Protein AF-A0A1M3DGX4-F1 (afdb_monomer_lite)

Foldseek 3Di:
DPDQQDPVNLLVQCVPQQALVRGDPVCSVSNVVVCVDVVSVVSNVVSVVVVVVVVPDDDPDDDPVVVCVVVVVVVVVVVVVVVVVVVVVVVVVVVVVVVVVVVVVVPDDDPCPDPDDPDDVVDDDDPDDD

Secondary structure (DSSP, 8-state):
------HHHHHHHHHHH-SGGGS-HHHHHHHHHHTTSHHHHHHHHHHHHHHHHHHT--PPPPPHHHHHHHHHHHHHHHHHHHHHHHHHHHHHHHHHHHHHHHHHHHHS------S-----TT--------

Sequence (130 aa):
MTDPLSVARFRALAEAYGAIERWPAGLREEGLRMAGRPDLAAIVAEAASLDARLDSWTSPAPSTALRGAILGQRQRTLRRRLRLWWSAIGVATALAGAATGSLAIAAMPVDHHHPFGDDTAFGNVSMREE

Structure (mmCIF, N/CA/C/O backbone):
data_AF-A0A1M3DGX4-F1
#
_entry.id   AF-A0A1M3DGX4-F1
#
loop_
_atom_site.group_PDB
_atom_site.id
_atom_site.type_symbol
_atom_site.label_atom_id
_atom_site.label_alt_id
_atom_site.label_comp_id
_atom_site.label_asym_id
_atom_site.label_entity_id
_atom_site.label_seq_id
_atom_site.pdbx_PDB_ins_code
_atom_site.Cartn_x
_atom_site.Cartn_y
_atom_site.Cartn_z
_atom_site.occupancy
_atom_site.B_iso_or_equiv
_atom_site.auth_seq_id
_atom_site.auth_comp_id
_atom_site.auth_asym_id
_atom_site.auth_atom_id
_atom_site.pdbx_PDB_model_num
ATOM 1 N N . MET A 1 1 ? 3.802 -23.292 10.041 1.00 38.22 1 MET A N 1
ATOM 2 C CA . MET A 1 1 ? 3.198 -23.058 11.368 1.00 38.22 1 MET A CA 1
ATOM 3 C C . MET A 1 1 ? 3.287 -21.572 11.635 1.00 38.22 1 MET A C 1
ATOM 5 O O . MET A 1 1 ? 4.379 -21.078 11.876 1.00 38.22 1 MET A O 1
ATOM 9 N N . THR A 1 2 ? 2.191 -20.845 11.438 1.00 58.47 2 THR A N 1
ATOM 10 C CA . THR A 1 2 ? 2.148 -19.408 11.719 1.00 58.47 2 THR A CA 1
ATOM 11 C C . THR A 1 2 ? 1.974 -19.267 13.220 1.00 58.47 2 THR A C 1
ATOM 13 O O . THR A 1 2 ? 0.973 -19.729 13.759 1.00 58.47 2 THR A O 1
ATOM 16 N N . ASP A 1 3 ? 2.981 -18.716 13.887 1.00 69.25 3 ASP A N 1
ATOM 17 C CA . ASP A 1 3 ? 2.912 -18.434 15.317 1.00 69.25 3 ASP A CA 1
ATOM 18 C C . ASP A 1 3 ? 1.679 -17.544 15.586 1.00 69.25 3 ASP A C 1
ATOM 20 O O . ASP A 1 3 ? 1.477 -16.574 14.836 1.00 69.25 3 ASP A O 1
ATOM 24 N N . PRO A 1 4 ? 0.823 -17.873 16.573 1.00 76.94 4 PRO A N 1
ATOM 25 C CA . PRO A 1 4 ? -0.402 -17.126 16.829 1.00 76.94 4 PRO A CA 1
ATOM 26 C C . PRO A 1 4 ? -0.094 -15.656 17.137 1.00 76.94 4 PRO A C 1
ATOM 28 O O . PRO A 1 4 ? 0.937 -15.317 17.725 1.00 76.94 4 PRO A O 1
ATOM 31 N N . LEU A 1 5 ? -0.987 -14.756 16.718 1.00 88.12 5 LEU A N 1
ATOM 32 C CA . LEU A 1 5 ? -0.790 -13.321 16.906 1.00 88.12 5 LEU A CA 1
ATOM 33 C C . LEU A 1 5 ? -0.834 -12.988 18.403 1.00 88.12 5 LEU A C 1
ATOM 35 O O . LEU A 1 5 ? -1.860 -13.109 19.067 1.00 88.12 5 LEU A O 1
ATOM 39 N N . SER A 1 6 ? 0.311 -12.585 18.952 1.00 94.06 6 SER A N 1
ATOM 40 C CA . SER A 1 6 ? 0.403 -12.157 20.345 1.00 94.06 6 SER A CA 1
ATOM 41 C C . SER A 1 6 ? -0.165 -10.747 20.523 1.00 94.06 6 SER A C 1
ATOM 43 O O . SER A 1 6 ? -0.160 -9.936 19.597 1.00 94.06 6 SER A O 1
ATOM 45 N N . VAL A 1 7 ? -0.598 -10.410 21.742 1.00 94.50 7 VAL A N 1
ATOM 46 C CA . VAL A 1 7 ? -1.108 -9.062 22.068 1.00 94.50 7 VAL A CA 1
ATOM 47 C C . VAL A 1 7 ? -0.058 -7.979 21.804 1.00 94.50 7 VAL A C 1
ATOM 49 O O . VAL A 1 7 ? -0.382 -6.913 21.286 1.00 94.50 7 VAL A O 1
ATOM 52 N N . ALA A 1 8 ? 1.212 -8.255 22.110 1.00 94.88 8 ALA A N 1
ATOM 53 C CA . ALA A 1 8 ? 2.306 -7.331 21.822 1.00 94.88 8 ALA A CA 1
ATOM 54 C C . ALA A 1 8 ? 2.452 -7.081 20.312 1.00 94.88 8 ALA A C 1
ATOM 56 O O . ALA A 1 8 ? 2.573 -5.936 19.882 1.00 94.88 8 ALA A O 1
ATOM 57 N N . ARG A 1 9 ? 2.369 -8.140 19.496 1.00 94.81 9 ARG A N 1
ATOM 58 C CA . ARG A 1 9 ? 2.439 -8.027 18.035 1.00 94.81 9 ARG A CA 1
ATOM 59 C C . ARG A 1 9 ? 1.208 -7.336 17.451 1.00 94.81 9 ARG A C 1
ATOM 61 O O . ARG A 1 9 ? 1.353 -6.558 16.518 1.00 94.81 9 ARG A O 1
ATOM 68 N N . PHE A 1 10 ? 0.025 -7.571 18.013 1.00 95.88 10 PHE A N 1
ATOM 69 C CA . PHE A 1 10 ? -1.202 -6.862 17.650 1.00 95.88 10 PHE A CA 1
ATOM 70 C C . PHE A 1 10 ? -1.057 -5.348 17.856 1.00 95.88 10 PHE A C 1
ATOM 72 O O . PHE A 1 10 ? -1.352 -4.576 16.949 1.00 95.88 10 PHE A O 1
ATOM 79 N N . ARG A 1 11 ? -0.538 -4.920 19.016 1.00 95.75 11 ARG A N 1
ATOM 80 C CA . ARG A 1 11 ? -0.283 -3.497 19.302 1.00 95.75 11 ARG A CA 1
ATOM 81 C C . ARG A 1 11 ? 0.724 -2.890 18.335 1.00 95.75 11 ARG A C 1
ATOM 83 O O . ARG A 1 11 ? 0.454 -1.838 17.773 1.00 95.75 11 ARG A O 1
ATOM 90 N N . ALA A 1 12 ? 1.831 -3.589 18.092 1.00 95.75 12 ALA A N 1
ATOM 91 C CA . ALA A 1 12 ? 2.841 -3.139 17.140 1.00 95.75 12 ALA A CA 1
ATOM 92 C C . ALA A 1 12 ? 2.278 -2.996 15.715 1.00 95.75 12 ALA A C 1
ATOM 94 O O . ALA A 1 12 ? 2.659 -2.081 14.991 1.00 95.75 12 ALA A O 1
ATOM 95 N N . LEU A 1 13 ? 1.357 -3.875 15.303 1.00 96.19 13 LEU A N 1
ATOM 96 C CA . LEU A 1 13 ? 0.680 -3.756 14.010 1.00 96.19 13 LEU A CA 1
ATOM 97 C C . LEU A 1 13 ? -0.266 -2.555 13.965 1.00 96.19 13 LEU A C 1
ATOM 99 O O . LEU A 1 13 ? -0.232 -1.824 12.981 1.00 96.19 13 LEU A O 1
ATOM 103 N N . ALA A 1 14 ? -1.066 -2.332 15.010 1.00 96.00 14 ALA A N 1
ATOM 104 C CA . ALA A 1 14 ? -1.956 -1.175 15.088 1.00 96.00 14 ALA A CA 1
ATOM 105 C C . ALA A 1 14 ? -1.177 0.152 15.054 1.00 96.00 14 ALA A C 1
ATOM 107 O O . ALA A 1 14 ? -1.579 1.082 14.366 1.00 96.00 14 ALA A O 1
ATOM 108 N N . GLU A 1 15 ? -0.032 0.221 15.733 1.00 95.38 15 GLU A N 1
ATOM 109 C CA . GLU A 1 15 ? 0.837 1.403 15.729 1.00 95.38 15 GLU A CA 1
ATOM 110 C C . GLU A 1 15 ? 1.523 1.620 14.371 1.00 95.38 15 GLU A C 1
ATOM 112 O O . GLU A 1 15 ? 1.583 2.742 13.875 1.00 95.38 15 GLU A O 1
ATOM 117 N N . ALA A 1 16 ? 2.024 0.551 13.743 1.00 96.19 16 ALA A N 1
ATOM 118 C CA . ALA A 1 16 ? 2.777 0.657 12.494 1.00 96.19 16 ALA A CA 1
ATOM 119 C C . ALA A 1 16 ? 1.893 0.838 11.249 1.00 96.19 16 ALA A C 1
ATOM 121 O O . ALA A 1 16 ? 2.306 1.500 10.298 1.00 96.19 16 ALA A O 1
ATOM 122 N N . TYR A 1 17 ? 0.716 0.210 11.223 1.00 95.12 17 TYR A N 1
ATOM 123 C CA . TYR 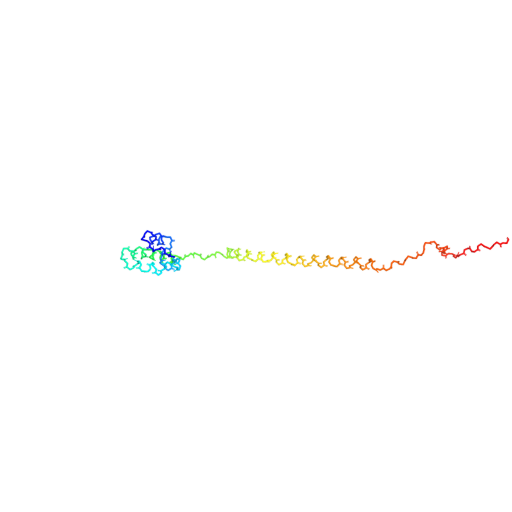A 1 17 ? -0.153 0.159 10.042 1.00 95.12 17 TYR A CA 1
ATOM 124 C C . TYR A 1 17 ? -1.485 0.889 10.221 1.00 95.12 17 TYR A C 1
ATOM 126 O O . TYR A 1 17 ? -2.164 1.118 9.221 1.00 95.12 17 TYR A O 1
ATOM 134 N N . GLY A 1 18 ? -1.869 1.244 11.448 1.00 95.75 18 GLY A N 1
ATOM 135 C CA . GLY A 1 18 ? -3.170 1.836 11.732 1.00 95.75 18 GLY A CA 1
ATOM 136 C C . GLY A 1 18 ? -4.286 0.787 11.755 1.00 95.75 18 GLY A C 1
ATOM 137 O O . GLY A 1 18 ? -4.147 -0.290 12.351 1.00 95.75 18 GLY A O 1
ATOM 138 N N . ALA A 1 19 ? -5.397 1.099 11.092 1.00 95.31 19 ALA A N 1
ATOM 139 C CA . ALA A 1 19 ? -6.568 0.235 10.982 1.00 95.31 19 ALA A CA 1
ATOM 140 C C . ALA A 1 19 ? -6.246 -1.142 10.362 1.00 95.31 19 ALA A C 1
ATOM 142 O O . ALA A 1 19 ? -5.354 -1.284 9.517 1.00 95.31 19 ALA A O 1
ATOM 143 N N . ILE A 1 20 ? -7.002 -2.174 10.757 1.00 96.06 20 ILE A N 1
ATOM 144 C CA . ILE A 1 20 ? -6.770 -3.576 10.351 1.00 96.06 20 ILE A CA 1
ATOM 145 C C . ILE A 1 20 ? -6.806 -3.741 8.823 1.00 96.06 20 ILE A C 1
ATOM 147 O O . ILE A 1 20 ? -6.085 -4.566 8.257 1.00 96.06 20 ILE A O 1
ATOM 151 N N . GLU A 1 21 ? -7.590 -2.931 8.119 1.00 94.06 21 GLU A N 1
ATOM 152 C CA . GLU A 1 21 ? -7.708 -2.910 6.660 1.00 94.06 21 GLU A CA 1
ATOM 153 C C . GLU A 1 21 ? -6.369 -2.643 5.960 1.00 94.06 21 GLU A C 1
ATOM 155 O O . GLU A 1 21 ? -6.163 -3.090 4.827 1.00 94.06 21 GLU A O 1
ATOM 160 N N . ARG A 1 22 ? -5.443 -1.946 6.626 1.00 92.56 22 ARG A N 1
ATOM 161 C CA . ARG A 1 22 ? -4.110 -1.597 6.110 1.00 92.56 22 ARG A CA 1
ATOM 162 C C . ARG A 1 22 ? -3.048 -2.644 6.450 1.00 92.56 22 ARG A C 1
ATOM 164 O O . ARG A 1 22 ? -1.941 -2.588 5.920 1.00 92.56 22 ARG A O 1
ATOM 171 N N . TRP A 1 23 ? -3.373 -3.636 7.279 1.00 95.25 23 TRP A N 1
ATOM 172 C CA . TRP A 1 23 ? -2.414 -4.654 7.712 1.00 95.25 23 TRP A CA 1
ATOM 173 C C . TRP A 1 23 ? -2.030 -5.609 6.568 1.00 95.25 23 TRP A C 1
ATOM 175 O O . TRP A 1 23 ? -2.770 -5.737 5.580 1.00 95.25 23 TRP A O 1
ATOM 185 N N . PRO A 1 24 ? -0.906 -6.343 6.691 1.00 94.94 24 PRO A N 1
ATOM 186 C CA . PRO A 1 24 ? -0.568 -7.433 5.779 1.00 94.94 24 PRO A CA 1
ATOM 187 C C . PRO A 1 24 ? -1.698 -8.470 5.686 1.00 94.94 24 PRO A C 1
ATOM 189 O O . PRO A 1 24 ? -2.247 -8.883 6.707 1.00 94.94 24 PRO A O 1
ATOM 192 N N . ALA A 1 25 ? -2.025 -8.921 4.468 1.00 92.88 25 ALA A N 1
ATOM 193 C CA . ALA A 1 25 ? -3.210 -9.745 4.194 1.00 92.88 25 ALA A CA 1
ATOM 194 C C . ALA A 1 25 ? -3.333 -10.988 5.098 1.00 92.88 25 ALA A C 1
ATOM 196 O O . ALA A 1 25 ? -4.406 -11.249 5.632 1.00 92.88 25 ALA A O 1
A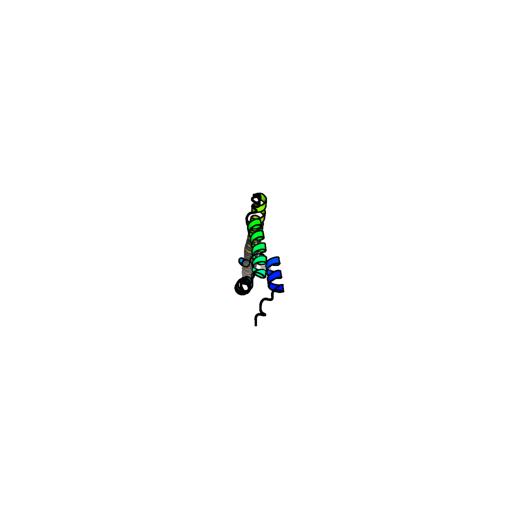TOM 197 N N . GLY A 1 26 ? -2.226 -11.698 5.348 1.00 92.12 26 GLY A N 1
ATOM 198 C CA . GLY A 1 26 ? -2.211 -12.905 6.186 1.00 92.12 26 GLY A CA 1
ATOM 199 C C . GLY A 1 26 ? -2.449 -12.680 7.686 1.00 92.12 26 GLY A C 1
ATOM 200 O O . GLY A 1 26 ? -2.500 -13.650 8.432 1.00 92.12 26 GLY A O 1
ATOM 201 N N . LEU A 1 27 ? -2.564 -11.428 8.143 1.00 93.56 27 LEU A N 1
ATOM 202 C CA . LEU A 1 27 ? -2.761 -11.078 9.556 1.00 93.56 27 LEU A CA 1
ATOM 203 C C . LEU A 1 27 ? -4.111 -10.401 9.830 1.00 93.56 27 LEU A C 1
ATOM 205 O O . LEU A 1 27 ? -4.454 -10.206 10.993 1.00 93.56 27 LEU A O 1
ATOM 209 N N . ARG A 1 28 ? -4.888 -10.055 8.794 1.00 94.62 28 ARG A N 1
ATOM 210 C CA . ARG A 1 28 ? -6.152 -9.315 8.953 1.00 94.62 28 ARG A CA 1
ATOM 211 C C . ARG A 1 28 ? -7.219 -10.130 9.670 1.00 94.62 28 ARG A C 1
ATOM 213 O O . ARG A 1 28 ? -7.820 -9.638 10.614 1.00 94.62 28 ARG A O 1
ATOM 220 N N . GLU A 1 29 ? -7.424 -11.380 9.259 1.00 94.62 29 GLU A N 1
ATOM 221 C CA . GLU A 1 29 ? -8.438 -12.255 9.867 1.00 94.62 29 GLU A CA 1
ATOM 222 C C . GLU A 1 29 ? -8.140 -12.553 11.342 1.00 94.62 29 GLU A C 1
ATOM 224 O O . GLU A 1 29 ? -9.033 -12.534 12.186 1.00 94.62 29 GLU A O 1
ATOM 229 N N . GLU A 1 30 ? -6.869 -12.795 11.667 1.00 93.38 30 GLU A N 1
ATOM 230 C CA . GLU A 1 30 ? -6.420 -12.980 13.049 1.00 93.38 30 GLU A CA 1
ATOM 231 C C . GLU A 1 30 ? -6.567 -11.681 13.856 1.00 93.38 30 GLU A C 1
ATOM 233 O O . GLU A 1 30 ? -7.047 -11.710 14.988 1.00 93.38 30 GLU A O 1
ATOM 238 N N . GLY A 1 31 ? -6.241 -10.531 13.256 1.00 94.00 31 GLY A N 1
ATOM 239 C CA . GLY A 1 31 ? -6.474 -9.213 13.844 1.00 94.00 31 GLY A CA 1
ATOM 240 C C . GLY A 1 31 ? -7.947 -8.967 14.171 1.00 94.00 31 GLY A C 1
ATOM 241 O O . GLY A 1 31 ? -8.263 -8.573 15.290 1.00 94.00 31 GLY A O 1
ATOM 242 N N . LEU A 1 32 ? -8.861 -9.276 13.247 1.00 95.12 32 LEU A N 1
ATOM 243 C CA . LEU A 1 32 ? -10.306 -9.164 13.475 1.00 95.12 32 LEU A CA 1
ATOM 244 C C . LEU A 1 32 ? -10.778 -10.076 14.612 1.00 95.12 32 LEU A C 1
ATOM 246 O O . LEU A 1 32 ? -11.567 -9.645 15.451 1.00 95.12 32 LEU A O 1
ATOM 250 N N . ARG A 1 33 ? -10.261 -11.310 14.695 1.00 94.62 33 ARG A N 1
ATOM 251 C CA . ARG A 1 33 ? -10.565 -12.208 15.822 1.00 94.62 33 ARG A CA 1
ATOM 252 C C . ARG A 1 33 ? -10.076 -11.645 17.153 1.00 94.62 33 ARG A C 1
ATOM 254 O O . ARG A 1 33 ? -10.825 -11.666 18.127 1.00 94.62 33 ARG A O 1
ATOM 261 N N . MET A 1 34 ? -8.856 -11.112 17.210 1.00 94.12 34 MET A N 1
ATOM 262 C CA . MET A 1 34 ? -8.322 -10.493 18.429 1.00 94.12 34 MET A CA 1
ATOM 263 C C . MET A 1 34 ? -9.080 -9.224 18.829 1.00 94.12 34 MET A C 1
ATOM 265 O O . MET A 1 34 ? -9.319 -9.012 20.017 1.00 94.12 34 MET A O 1
ATOM 269 N N . ALA A 1 35 ? -9.515 -8.423 17.854 1.00 94.31 35 ALA A N 1
ATOM 270 C CA . ALA A 1 35 ? -10.331 -7.231 18.071 1.00 94.31 35 ALA A CA 1
ATOM 271 C C . ALA A 1 35 ? -11.738 -7.539 18.617 1.00 94.31 35 ALA A C 1
ATOM 273 O O . ALA A 1 35 ? -12.435 -6.624 19.035 1.00 94.31 35 ALA A O 1
ATOM 274 N N . GLY A 1 36 ? -12.149 -8.811 18.698 1.00 93.19 36 GLY A N 1
ATOM 275 C CA . GLY A 1 36 ? -13.332 -9.208 19.467 1.00 93.19 36 GLY A CA 1
ATOM 276 C C . GLY A 1 36 ? -13.188 -8.960 20.976 1.00 93.19 36 GLY A C 1
ATOM 277 O O . GLY A 1 36 ? -14.189 -8.901 21.689 1.00 93.19 36 GLY A O 1
ATOM 278 N N . ARG A 1 37 ? -11.957 -8.793 21.482 1.00 94.44 37 ARG A N 1
ATOM 279 C CA . ARG A 1 37 ? -11.715 -8.406 22.874 1.00 94.44 37 ARG A CA 1
ATOM 280 C C . ARG A 1 37 ? -11.816 -6.883 23.032 1.00 94.44 37 ARG A C 1
ATOM 282 O O . ARG A 1 37 ? -11.159 -6.166 22.279 1.00 94.44 37 ARG A O 1
ATOM 289 N N . PRO A 1 38 ? -12.556 -6.368 24.029 1.00 93.69 38 PRO A N 1
ATOM 290 C CA . PRO A 1 38 ? -12.828 -4.934 24.151 1.00 93.69 38 PRO A CA 1
ATOM 291 C C . PRO A 1 38 ? -11.569 -4.082 24.385 1.00 93.69 38 PRO A C 1
ATOM 293 O O . PRO A 1 38 ? -11.492 -2.959 23.893 1.00 93.69 38 PRO A O 1
ATOM 296 N N . ASP A 1 39 ? -10.559 -4.622 25.073 1.00 93.19 39 ASP A N 1
ATOM 297 C CA . ASP A 1 39 ? -9.258 -3.973 25.284 1.00 93.19 39 ASP A CA 1
ATOM 298 C C . ASP A 1 39 ? -8.481 -3.771 23.975 1.00 93.19 39 ASP A C 1
ATOM 300 O O . ASP A 1 39 ? -7.809 -2.758 23.801 1.00 93.19 39 ASP A O 1
ATOM 304 N N . LEU A 1 40 ? -8.582 -4.720 23.045 1.00 94.25 40 LEU A N 1
ATOM 305 C CA . LEU A 1 40 ? -7.904 -4.667 21.748 1.00 94.25 40 LEU A CA 1
ATOM 306 C C . LEU A 1 40 ? -8.730 -3.941 20.685 1.00 94.25 40 LEU A C 1
ATOM 308 O O . LEU A 1 40 ? -8.163 -3.268 19.824 1.00 94.25 40 LEU A O 1
ATOM 312 N N . ALA A 1 41 ? -10.058 -4.024 20.781 1.00 95.62 41 ALA A N 1
ATOM 313 C CA . ALA A 1 41 ? -10.987 -3.257 19.961 1.00 95.62 41 ALA A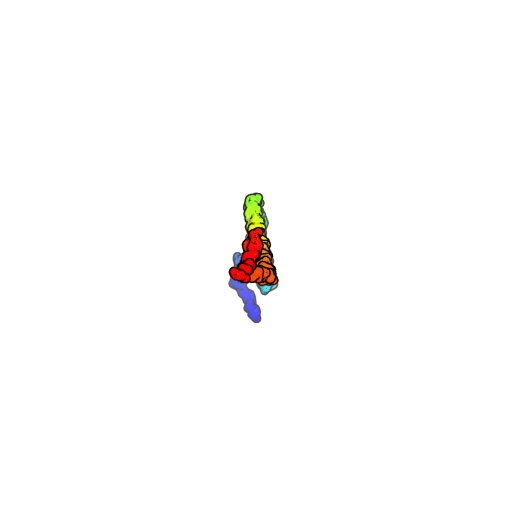 CA 1
ATOM 314 C C . ALA A 1 41 ? -10.739 -1.753 20.109 1.00 95.62 41 ALA A C 1
ATOM 316 O O . ALA A 1 41 ? -10.673 -1.043 19.109 1.00 95.62 41 ALA A O 1
ATOM 317 N N . ALA A 1 42 ? -10.548 -1.277 21.346 1.00 95.50 42 ALA A N 1
ATOM 318 C CA . ALA A 1 42 ? -10.281 0.131 21.628 1.00 95.50 42 ALA A CA 1
ATOM 319 C C . ALA A 1 42 ? -9.013 0.640 20.922 1.00 95.50 42 ALA A C 1
ATOM 321 O O . ALA A 1 42 ? -9.027 1.725 20.350 1.00 95.50 42 ALA A O 1
ATOM 322 N N . ILE A 1 43 ? -7.953 -0.174 20.893 1.00 95.06 43 ILE A N 1
ATOM 323 C CA . ILE A 1 43 ? -6.674 0.167 20.250 1.00 95.06 43 ILE A CA 1
ATOM 324 C C . ILE A 1 43 ? -6.857 0.352 18.740 1.00 95.06 43 ILE A C 1
ATOM 326 O O . ILE A 1 43 ? -6.384 1.327 18.161 1.00 95.06 43 ILE A O 1
ATOM 330 N N . VAL A 1 44 ? -7.566 -0.573 18.091 1.00 95.00 44 VAL A N 1
ATOM 331 C CA . VAL A 1 44 ? -7.820 -0.480 16.646 1.00 95.00 44 VAL A CA 1
ATOM 332 C C . VAL A 1 44 ? -8.808 0.635 16.324 1.00 95.00 44 VAL A C 1
ATOM 334 O O . VAL A 1 44 ? -8.647 1.300 15.307 1.00 95.00 44 VAL A O 1
ATOM 337 N N . ALA A 1 45 ? -9.803 0.878 17.177 1.00 95.62 45 ALA A N 1
ATOM 338 C CA . ALA A 1 45 ? -10.745 1.978 16.999 1.00 95.62 45 ALA A CA 1
ATOM 339 C C . ALA A 1 45 ? -10.049 3.345 17.087 1.00 95.62 45 ALA A C 1
ATOM 341 O O . ALA A 1 45 ? -10.344 4.239 16.294 1.00 95.62 45 ALA A O 1
ATOM 342 N N . GLU A 1 46 ? -9.097 3.502 18.008 1.00 95.88 46 GLU A N 1
ATOM 343 C CA . GLU A 1 46 ? -8.259 4.699 18.099 1.00 95.88 46 GLU A CA 1
ATOM 344 C C . GLU A 1 46 ? -7.407 4.879 16.836 1.00 95.88 46 GLU A C 1
ATOM 346 O O . GLU A 1 46 ? -7.416 5.956 16.234 1.00 95.88 46 GLU A O 1
ATOM 351 N N . ALA A 1 47 ? -6.748 3.811 16.379 1.00 95.12 47 ALA A N 1
ATOM 352 C CA . ALA A 1 47 ? -5.969 3.820 15.144 1.00 95.12 47 ALA A CA 1
ATOM 353 C C . ALA A 1 47 ? -6.829 4.175 13.913 1.00 95.12 47 ALA A C 1
ATOM 355 O O . ALA A 1 47 ? -6.455 5.037 13.121 1.00 95.12 47 ALA A O 1
ATOM 356 N N . ALA A 1 48 ? -8.021 3.587 13.792 1.00 95.25 48 ALA A N 1
ATOM 357 C CA . ALA A 1 48 ? -8.960 3.869 12.708 1.00 95.25 48 ALA A CA 1
ATOM 358 C C . ALA A 1 48 ? -9.504 5.307 12.751 1.00 95.25 48 ALA A C 1
ATOM 360 O O . ALA A 1 48 ? -9.690 5.933 11.710 1.00 95.25 48 ALA A O 1
ATOM 361 N N . SER A 1 49 ? -9.728 5.859 13.946 1.00 95.56 49 SER A N 1
ATOM 362 C CA . SER A 1 49 ? -10.110 7.264 14.126 1.00 95.56 49 SER A CA 1
ATOM 363 C C . SER A 1 49 ? -9.008 8.214 13.652 1.00 95.56 49 SER A C 1
ATOM 365 O O . SER A 1 49 ? -9.282 9.193 12.951 1.00 95.56 49 SER A O 1
ATOM 367 N N . LEU A 1 50 ? -7.747 7.916 13.982 1.00 94.94 50 LEU A N 1
ATOM 368 C CA . LEU A 1 50 ? -6.602 8.673 13.482 1.00 94.94 50 LEU A CA 1
ATOM 369 C C . LEU A 1 50 ? -6.507 8.591 11.955 1.00 94.94 50 LEU A C 1
ATOM 371 O O . LEU A 1 50 ? -6.380 9.629 11.306 1.00 94.94 50 LEU A O 1
ATOM 375 N N . ASP A 1 51 ? -6.629 7.393 11.387 1.00 94.31 51 ASP A N 1
ATOM 376 C CA . ASP A 1 51 ? -6.615 7.191 9.937 1.00 94.31 51 ASP A CA 1
ATOM 377 C C . ASP A 1 51 ? -7.727 7.985 9.244 1.00 94.31 51 ASP A C 1
ATOM 379 O O . ASP A 1 51 ? -7.456 8.688 8.276 1.00 94.31 51 ASP A O 1
ATOM 383 N N . ALA A 1 52 ? -8.952 7.974 9.775 1.00 94.00 52 ALA A N 1
ATOM 384 C CA . ALA A 1 52 ? -10.061 8.749 9.217 1.00 94.00 52 ALA A CA 1
ATOM 385 C C . ALA A 1 52 ? -9.780 10.262 9.224 1.00 94.00 52 ALA A C 1
ATOM 387 O O . ALA A 1 52 ? -10.111 10.977 8.274 1.00 94.00 52 ALA A O 1
ATOM 388 N N . ARG A 1 53 ? -9.128 10.768 10.279 1.00 94.50 53 ARG A N 1
ATOM 389 C CA . ARG A 1 53 ? -8.700 12.174 10.352 1.00 94.50 53 ARG A CA 1
ATOM 390 C C . ARG A 1 53 ? -7.612 12.482 9.329 1.00 94.50 53 ARG A C 1
ATOM 392 O O . ARG A 1 53 ? -7.672 13.534 8.696 1.00 94.50 53 ARG A O 1
ATOM 399 N N . LEU A 1 54 ? -6.646 11.587 9.151 1.00 92.31 54 LEU A N 1
ATOM 400 C CA . LEU A 1 54 ? -5.588 11.746 8.153 1.00 92.31 54 LEU A CA 1
ATOM 401 C C . LEU A 1 54 ? -6.133 11.663 6.725 1.00 92.31 54 LEU A C 1
ATOM 403 O O . LEU A 1 54 ? -5.737 12.463 5.886 1.00 92.31 54 LEU A O 1
ATOM 407 N N . ASP A 1 55 ? -7.090 10.778 6.459 1.00 91.25 55 ASP A N 1
ATOM 408 C CA . ASP A 1 55 ? -7.720 10.640 5.144 1.00 91.25 55 ASP A CA 1
ATOM 409 C C . ASP A 1 55 ? -8.579 11.868 4.790 1.00 91.25 55 ASP A C 1
ATOM 411 O O . ASP A 1 55 ? -8.719 12.217 3.618 1.00 91.25 55 ASP A O 1
ATOM 415 N N . SER A 1 56 ? -9.107 12.580 5.794 1.00 91.69 56 SER A N 1
ATOM 416 C CA . SER A 1 56 ? -9.801 13.859 5.578 1.00 91.69 56 SER A CA 1
ATOM 417 C C . SER A 1 56 ? -8.862 15.012 5.197 1.00 91.69 56 SER A C 1
ATOM 419 O O . SER A 1 56 ? -9.311 16.049 4.695 1.00 91.69 56 SER A O 1
ATOM 421 N N . TRP A 1 57 ? -7.552 14.853 5.413 1.00 91.06 57 TRP A N 1
ATOM 422 C CA . TRP A 1 57 ? -6.569 15.883 5.109 1.00 91.06 57 TRP A CA 1
ATOM 423 C C . TRP A 1 57 ? -6.359 16.008 3.596 1.00 91.06 57 TRP A C 1
ATOM 425 O O . TRP A 1 57 ? -5.683 15.202 2.957 1.00 91.06 57 TRP A O 1
ATOM 435 N N . THR A 1 58 ? -6.902 17.073 3.006 1.00 86.19 58 THR A N 1
ATOM 436 C CA . THR A 1 58 ? -6.688 17.374 1.587 1.00 86.19 58 THR A CA 1
ATOM 437 C C . THR A 1 58 ? -5.379 18.137 1.398 1.00 86.19 58 THR A C 1
ATOM 439 O O . THR A 1 58 ? -5.227 19.270 1.851 1.00 86.19 58 THR A O 1
ATOM 442 N N . SER A 1 59 ? -4.428 17.525 0.691 1.00 84.94 59 SER A N 1
ATOM 443 C CA . SER A 1 59 ? -3.199 18.198 0.263 1.00 84.94 59 SER A CA 1
ATOM 444 C C . SER A 1 59 ? -3.468 19.098 -0.953 1.00 84.94 59 SER A C 1
ATOM 446 O O . SER A 1 59 ? -4.233 18.700 -1.840 1.00 84.94 59 SER A O 1
ATOM 448 N N . PRO A 1 60 ? -2.857 20.296 -1.046 1.00 87.00 60 PRO A N 1
ATOM 449 C CA . PRO A 1 60 ? -2.988 21.143 -2.225 1.00 87.00 60 PRO A CA 1
ATOM 450 C C . PRO A 1 60 ? -2.525 20.410 -3.488 1.00 87.00 60 PRO A C 1
ATOM 452 O O . PRO A 1 60 ? -1.552 19.652 -3.478 1.00 87.00 60 PRO A O 1
ATOM 455 N N . ALA A 1 61 ? -3.221 20.661 -4.600 1.00 85.81 61 ALA A N 1
ATOM 456 C CA . ALA A 1 61 ? -2.890 20.041 -5.875 1.00 85.81 61 ALA A CA 1
ATOM 457 C C . ALA A 1 61 ? -1.420 20.324 -6.256 1.00 85.81 61 ALA A C 1
ATOM 459 O O . ALA A 1 61 ? -0.972 21.473 -6.181 1.00 85.81 61 ALA A O 1
ATOM 460 N N . PRO A 1 6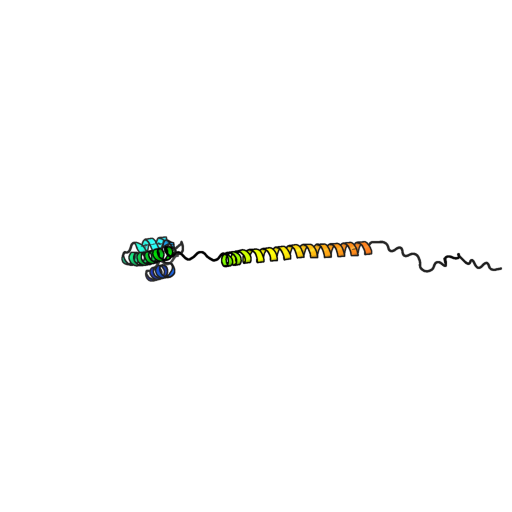2 ? -0.658 19.309 -6.704 1.00 88.06 62 PRO A N 1
ATOM 461 C CA . PRO A 1 62 ? 0.733 19.501 -7.083 1.00 88.06 62 PRO A CA 1
ATOM 462 C C . PRO A 1 62 ? 0.838 20.454 -8.278 1.00 88.06 62 PRO A C 1
ATOM 464 O O . PRO A 1 62 ? 0.049 20.382 -9.235 1.00 88.06 62 PRO A O 1
ATOM 467 N N . SER A 1 63 ? 1.856 21.319 -8.245 1.00 91.75 63 SER A N 1
ATOM 468 C CA . SER A 1 63 ? 2.107 22.290 -9.309 1.00 91.75 63 SER A CA 1
ATOM 469 C C . SER A 1 63 ? 2.228 21.602 -10.674 1.00 91.75 63 SER A C 1
ATOM 471 O O . SER A 1 63 ? 2.689 20.461 -10.800 1.00 91.75 63 SER A O 1
ATOM 473 N N . THR A 1 64 ? 1.807 22.300 -11.729 1.00 90.50 64 THR A N 1
ATOM 474 C CA . THR A 1 64 ? 1.944 21.827 -13.117 1.00 90.50 64 THR A CA 1
ATOM 475 C C . THR A 1 64 ? 3.401 21.516 -13.460 1.00 90.50 64 THR A C 1
ATOM 477 O O . THR A 1 64 ? 3.669 20.518 -14.127 1.00 90.50 64 THR A O 1
ATOM 480 N N . ALA A 1 65 ? 4.341 22.309 -12.936 1.00 91.81 65 ALA A N 1
ATOM 481 C CA . ALA A 1 65 ? 5.777 22.095 -13.084 1.00 91.81 65 ALA A CA 1
ATOM 482 C C . ALA A 1 65 ? 6.241 20.763 -12.470 1.00 91.81 65 ALA A C 1
ATOM 484 O O . ALA A 1 65 ? 6.944 20.001 -13.132 1.00 91.81 65 ALA A O 1
ATOM 485 N N . LEU A 1 66 ? 5.809 20.438 -11.245 1.00 90.19 66 LEU A N 1
ATOM 486 C CA . LEU A 1 66 ? 6.170 19.179 -10.586 1.00 90.19 66 LEU A CA 1
ATOM 487 C C . LEU A 1 66 ? 5.595 17.969 -11.331 1.00 90.19 66 LEU A C 1
ATOM 489 O O . LEU A 1 66 ? 6.310 17.001 -11.594 1.00 90.19 66 LEU A O 1
ATOM 493 N N . ARG A 1 67 ? 4.321 18.044 -11.738 1.00 90.12 67 ARG A N 1
ATOM 494 C CA . ARG A 1 67 ? 3.694 17.001 -12.566 1.00 90.12 67 ARG A CA 1
ATOM 495 C C . ARG A 1 67 ? 4.449 16.803 -13.880 1.00 90.12 67 ARG A C 1
ATOM 497 O O . ARG A 1 67 ? 4.737 15.667 -14.255 1.00 90.12 67 ARG A O 1
ATOM 504 N N . GLY A 1 68 ? 4.822 17.897 -14.541 1.00 90.19 68 GLY A N 1
ATOM 505 C CA . GLY A 1 68 ? 5.628 17.874 -15.759 1.00 90.19 68 GLY A CA 1
ATOM 506 C C . GLY A 1 68 ? 7.003 17.238 -15.550 1.00 90.19 68 GLY A C 1
ATOM 507 O O . GLY A 1 68 ? 7.416 16.408 -16.357 1.00 90.19 68 GLY A O 1
ATOM 508 N N . ALA A 1 69 ? 7.688 17.555 -14.449 1.00 89.88 69 ALA A N 1
ATOM 509 C CA . ALA A 1 69 ? 8.996 16.987 -14.124 1.00 89.88 69 ALA A CA 1
ATOM 510 C C . ALA A 1 69 ? 8.936 15.464 -13.905 1.00 89.88 69 ALA A C 1
ATOM 512 O O . ALA A 1 69 ? 9.742 14.725 -14.475 1.00 89.88 69 ALA A O 1
ATOM 513 N N . ILE A 1 70 ? 7.945 14.984 -13.145 1.00 89.12 70 ILE A N 1
ATOM 514 C CA . ILE A 1 70 ? 7.750 13.550 -12.871 1.00 89.12 70 ILE A CA 1
ATOM 515 C C . ILE A 1 70 ? 7.447 12.785 -14.167 1.00 89.12 70 ILE A C 1
ATOM 517 O O . ILE A 1 70 ? 8.087 11.772 -14.462 1.00 89.12 70 ILE A O 1
ATOM 521 N N . LEU A 1 71 ? 6.514 13.285 -14.983 1.00 89.44 71 LEU A N 1
ATOM 522 C CA . LEU A 1 71 ? 6.163 12.656 -16.261 1.00 89.44 71 LEU A CA 1
ATOM 523 C C . LEU A 1 71 ? 7.323 12.718 -17.268 1.00 89.44 71 LEU A C 1
ATOM 525 O O . LEU A 1 71 ? 7.592 11.747 -17.982 1.00 89.44 71 LEU A O 1
ATOM 529 N N . GLY A 1 72 ? 8.050 13.836 -17.296 1.00 87.00 72 GLY A N 1
ATOM 530 C CA . GLY A 1 72 ? 9.204 14.051 -18.165 1.00 87.00 72 GLY A CA 1
ATOM 531 C C . GLY A 1 72 ? 10.357 13.087 -17.887 1.00 87.00 72 GLY A C 1
ATOM 532 O O . GLY A 1 72 ? 11.027 12.648 -18.827 1.00 87.00 72 GLY A O 1
ATOM 533 N N . GLN A 1 73 ? 10.558 12.681 -16.630 1.00 85.81 73 GLN A N 1
ATOM 534 C CA . GLN A 1 73 ? 11.618 11.739 -16.262 1.00 85.81 73 GLN A CA 1
ATOM 535 C C . GLN A 1 73 ? 11.448 10.378 -16.953 1.00 85.81 73 GLN A C 1
ATOM 537 O O . GLN A 1 73 ? 12.404 9.834 -17.513 1.00 85.81 73 GLN A O 1
ATOM 542 N N . ARG A 1 74 ? 10.215 9.858 -17.008 1.00 79.62 74 ARG A N 1
ATOM 543 C CA . ARG A 1 74 ? 9.896 8.605 -17.715 1.00 79.62 74 ARG A CA 1
ATOM 544 C C . ARG A 1 74 ? 10.094 8.729 -19.228 1.00 79.62 74 ARG A C 1
ATOM 546 O O . ARG A 1 74 ? 10.585 7.807 -19.873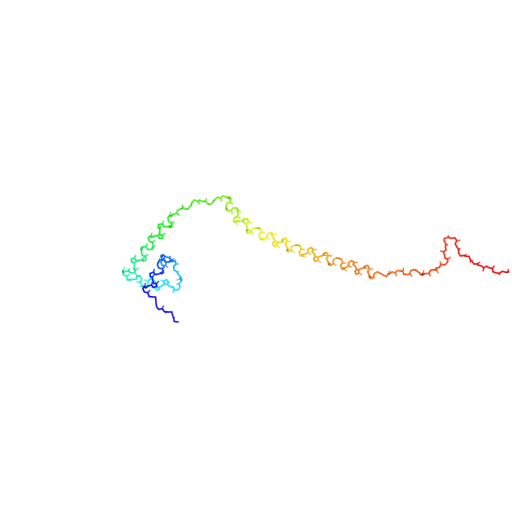 1.00 79.62 74 ARG A O 1
ATOM 553 N N . GLN A 1 75 ? 9.745 9.876 -19.805 1.00 80.88 75 GLN A N 1
ATOM 554 C CA . GLN A 1 75 ? 9.922 10.120 -21.240 1.00 80.88 75 GLN A CA 1
ATOM 555 C C . GLN A 1 75 ? 11.405 10.218 -21.624 1.00 80.88 75 GLN A C 1
ATOM 557 O O . GLN A 1 75 ? 11.823 9.720 -22.672 1.00 80.88 75 GLN A O 1
ATOM 562 N N . ARG A 1 76 ? 12.242 10.808 -20.763 1.00 81.38 76 ARG A N 1
ATOM 563 C CA . ARG A 1 76 ? 13.685 10.955 -21.006 1.00 81.38 76 ARG A CA 1
ATOM 564 C C . ARG A 1 76 ? 14.407 9.608 -21.068 1.00 81.38 76 ARG A C 1
ATOM 566 O O . ARG A 1 76 ? 15.275 9.435 -21.927 1.00 81.38 76 ARG A O 1
ATOM 573 N N . THR A 1 77 ? 14.057 8.654 -20.205 1.00 82.06 77 THR A N 1
ATOM 574 C CA . THR A 1 77 ? 14.655 7.306 -20.215 1.00 82.06 77 THR A CA 1
ATOM 575 C C . THR A 1 77 ? 14.250 6.518 -21.459 1.00 82.06 77 THR A C 1
ATOM 577 O O . THR A 1 77 ? 15.110 5.909 -22.100 1.00 82.06 77 THR A O 1
ATOM 580 N N . LEU A 1 78 ? 12.980 6.604 -21.867 1.00 85.50 78 LEU A N 1
ATOM 581 C CA . LEU A 1 78 ? 12.481 5.968 -23.087 1.00 85.50 78 LEU A CA 1
ATOM 582 C C . LEU A 1 78 ? 13.174 6.523 -24.339 1.00 85.50 78 LEU A C 1
ATOM 584 O O . LEU A 1 78 ? 13.731 5.758 -25.126 1.00 85.50 78 LEU A O 1
ATOM 588 N N . ARG A 1 79 ? 13.235 7.854 -24.490 1.00 87.56 79 ARG A N 1
ATOM 589 C CA . ARG A 1 79 ? 13.908 8.497 -25.636 1.00 87.56 79 ARG A CA 1
ATOM 590 C C . ARG A 1 79 ? 15.390 8.135 -25.718 1.00 87.56 79 ARG A C 1
ATOM 592 O O . ARG A 1 79 ? 15.909 7.957 -26.816 1.00 87.56 79 ARG A O 1
ATOM 599 N N . ARG A 1 80 ? 16.080 8.004 -24.578 1.00 87.81 80 ARG A N 1
ATOM 600 C CA . ARG A 1 80 ? 17.478 7.541 -24.541 1.00 87.81 80 ARG A CA 1
ATOM 601 C C . ARG A 1 80 ? 17.617 6.107 -25.048 1.00 87.81 80 ARG A C 1
ATOM 603 O O . ARG A 1 80 ? 18.481 5.868 -25.883 1.00 87.81 80 ARG A O 1
ATOM 610 N N . ARG A 1 81 ? 16.760 5.185 -24.599 1.00 89.31 81 ARG A N 1
ATOM 611 C CA . ARG A 1 81 ? 16.770 3.789 -25.071 1.00 89.31 81 ARG A CA 1
ATOM 612 C C . ARG A 1 81 ? 16.508 3.685 -26.568 1.00 89.31 81 ARG A C 1
ATOM 614 O O . ARG A 1 81 ? 17.263 3.007 -27.251 1.00 89.31 81 ARG A O 1
ATOM 621 N N . LEU A 1 82 ? 15.505 4.400 -27.080 1.00 91.00 82 LEU A N 1
ATOM 622 C CA . LEU A 1 82 ? 15.215 4.415 -28.516 1.00 91.00 82 LEU A CA 1
ATOM 623 C C . LEU A 1 82 ? 16.393 4.971 -29.318 1.00 91.00 82 LEU A C 1
ATOM 625 O O . LEU A 1 82 ? 16.779 4.367 -30.308 1.00 91.00 82 LEU A O 1
ATOM 629 N N . ARG A 1 83 ? 17.000 6.085 -28.885 1.00 91.44 83 ARG A N 1
ATOM 630 C CA . ARG A 1 83 ? 18.184 6.642 -29.562 1.00 91.44 83 ARG A CA 1
ATOM 631 C C . ARG A 1 83 ? 19.347 5.655 -29.595 1.00 91.44 83 ARG A C 1
ATOM 633 O O . ARG A 1 83 ? 19.979 5.535 -30.634 1.00 91.44 83 ARG A O 1
ATOM 640 N N . LEU A 1 84 ? 19.608 4.954 -28.491 1.00 92.38 84 LEU A N 1
ATOM 641 C CA . LEU A 1 84 ? 20.651 3.927 -28.440 1.00 92.38 84 LEU A CA 1
ATOM 642 C C . LEU A 1 84 ? 20.336 2.762 -29.384 1.00 92.38 84 LEU A C 1
ATOM 644 O O . LEU A 1 84 ? 21.198 2.346 -30.153 1.00 92.38 84 LEU A O 1
ATOM 648 N N . TRP A 1 85 ? 19.092 2.288 -29.383 1.00 93.12 85 TRP A N 1
ATOM 649 C CA . TRP A 1 85 ? 18.655 1.206 -30.261 1.00 93.12 85 TRP A CA 1
ATOM 650 C C . TRP A 1 85 ? 18.783 1.582 -31.744 1.00 93.12 85 TRP A C 1
ATOM 652 O O . TRP A 1 85 ? 19.402 0.855 -32.516 1.00 93.12 85 TRP A O 1
ATOM 662 N N . TRP A 1 86 ? 18.319 2.776 -32.123 1.00 93.69 86 TRP A N 1
ATOM 663 C CA . TRP A 1 86 ? 18.485 3.303 -33.480 1.00 93.69 86 TRP A CA 1
ATOM 664 C C . TRP A 1 86 ? 19.950 3.539 -33.853 1.00 93.69 86 TRP A C 1
ATOM 666 O O . TRP A 1 86 ? 20.339 3.273 -34.988 1.00 93.69 86 TRP A O 1
ATOM 676 N N . SER A 1 87 ? 20.786 3.986 -32.910 1.00 91.06 87 SER A N 1
ATOM 677 C CA . SER A 1 87 ? 22.220 4.146 -33.170 1.00 91.06 87 SER A CA 1
ATOM 678 C C . SER A 1 87 ? 22.916 2.811 -33.435 1.00 91.06 87 SER A C 1
ATOM 680 O O . SER A 1 87 ? 23.770 2.745 -34.313 1.00 91.06 87 SER A O 1
ATOM 682 N N . ALA A 1 88 ? 22.511 1.738 -32.749 1.00 85.06 88 ALA A N 1
ATOM 683 C CA . ALA A 1 88 ? 23.061 0.405 -32.975 1.00 85.06 88 ALA A CA 1
ATOM 684 C C . ALA A 1 88 ? 22.737 -0.109 -34.386 1.00 85.06 88 ALA A C 1
ATOM 686 O O . ALA A 1 88 ? 23.617 -0.650 -35.052 1.00 85.06 88 ALA A O 1
ATOM 687 N N . ILE A 1 89 ? 21.511 0.130 -34.868 1.00 89.56 89 ILE A N 1
ATOM 688 C CA . ILE A 1 89 ? 21.116 -0.203 -36.245 1.00 89.56 89 ILE A CA 1
ATOM 689 C C . ILE A 1 89 ? 21.986 0.562 -37.245 1.00 89.56 89 ILE A C 1
ATOM 691 O O . ILE A 1 89 ? 22.567 -0.055 -38.132 1.00 89.56 89 ILE A O 1
ATOM 695 N N . GLY A 1 90 ? 22.132 1.880 -37.068 1.00 86.12 90 GLY A N 1
ATOM 696 C CA . GLY A 1 90 ? 22.938 2.715 -37.964 1.00 86.12 90 GLY A CA 1
ATOM 697 C C . GLY A 1 90 ? 24.395 2.255 -38.061 1.00 86.12 90 GLY A C 1
ATOM 698 O O . GLY A 1 90 ? 24.938 2.121 -39.159 1.00 86.12 90 GLY A O 1
ATOM 699 N N . VAL A 1 91 ? 25.014 1.944 -36.918 1.00 88.25 91 VAL A N 1
ATOM 700 C CA . VAL A 1 91 ? 26.392 1.431 -36.863 1.00 88.25 91 VAL A CA 1
ATOM 701 C C . VAL A 1 91 ? 26.506 0.074 -37.560 1.00 88.25 91 VAL A C 1
ATOM 703 O O . VAL A 1 91 ? 27.413 -0.114 -38.368 1.00 88.25 91 VAL A O 1
ATOM 706 N N . ALA A 1 92 ? 25.574 -0.849 -37.311 1.00 85.38 92 ALA A N 1
ATOM 707 C CA . ALA A 1 92 ? 25.571 -2.159 -37.959 1.00 85.38 92 ALA A CA 1
ATOM 708 C C . ALA A 1 92 ? 25.4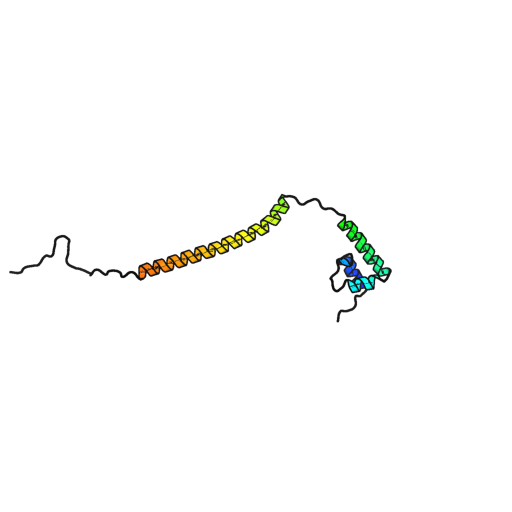25 -2.045 -39.485 1.00 85.38 92 ALA A C 1
ATOM 710 O O . ALA A 1 92 ? 26.164 -2.696 -40.222 1.00 85.38 92 ALA A O 1
ATOM 711 N N . THR A 1 93 ? 24.531 -1.177 -39.971 1.00 87.19 93 THR A N 1
ATOM 712 C CA . THR A 1 93 ? 24.367 -0.938 -41.413 1.00 87.19 93 THR A CA 1
ATOM 713 C C . THR A 1 93 ? 25.604 -0.311 -42.049 1.00 87.19 93 THR A C 1
ATOM 715 O O . THR A 1 93 ? 25.973 -0.699 -43.154 1.00 87.19 93 THR A O 1
ATOM 718 N N . ALA A 1 94 ? 26.283 0.609 -41.355 1.00 83.44 94 ALA A N 1
ATOM 719 C CA . ALA A 1 94 ? 27.509 1.225 -41.857 1.00 83.44 94 ALA A CA 1
ATOM 720 C C . ALA A 1 94 ? 28.656 0.206 -41.960 1.00 83.44 94 ALA A C 1
ATOM 722 O O . ALA A 1 94 ? 29.343 0.157 -42.977 1.00 83.44 94 ALA A O 1
ATOM 723 N N . LEU A 1 95 ? 28.823 -0.646 -40.941 1.00 82.69 95 LEU A N 1
ATOM 724 C CA . LEU A 1 95 ? 29.808 -1.734 -40.942 1.00 82.69 95 LEU A CA 1
ATOM 725 C C . LEU A 1 95 ? 29.530 -2.759 -42.046 1.00 82.69 95 LEU A C 1
ATOM 727 O O . LEU A 1 95 ? 30.448 -3.131 -42.772 1.00 82.69 95 LEU A O 1
ATOM 731 N N . ALA A 1 96 ? 28.274 -3.183 -42.205 1.00 85.38 96 ALA A N 1
ATOM 732 C CA . ALA A 1 96 ? 27.885 -4.106 -43.268 1.00 85.38 96 ALA A CA 1
ATOM 733 C C . ALA A 1 96 ? 28.148 -3.503 -44.657 1.00 85.38 96 ALA A C 1
ATOM 735 O O . ALA A 1 96 ? 28.779 -4.146 -45.490 1.00 85.38 96 ALA A O 1
ATOM 736 N N . GLY A 1 97 ? 27.754 -2.245 -44.880 1.00 80.06 97 GLY A N 1
ATOM 737 C CA . GLY A 1 97 ? 28.025 -1.531 -46.129 1.00 80.06 97 GLY A CA 1
ATOM 738 C C . GLY A 1 97 ? 29.520 -1.401 -46.429 1.00 80.06 97 GLY A C 1
ATOM 739 O O . GLY A 1 97 ? 29.942 -1.669 -47.552 1.00 80.06 97 GLY A O 1
ATOM 740 N N . ALA A 1 98 ? 30.335 -1.059 -45.427 1.00 80.75 98 ALA A N 1
ATOM 741 C CA . ALA A 1 98 ? 31.786 -0.975 -45.575 1.00 80.75 98 ALA A CA 1
ATOM 742 C C . ALA A 1 98 ? 32.415 -2.336 -45.916 1.00 80.75 98 ALA A C 1
ATOM 744 O O . ALA A 1 98 ? 33.278 -2.413 -46.792 1.00 80.75 98 ALA A O 1
ATOM 745 N N . ALA A 1 99 ? 31.960 -3.416 -45.273 1.00 80.19 99 ALA A N 1
ATOM 746 C CA . ALA A 1 99 ? 32.441 -4.769 -45.538 1.00 80.19 99 ALA A CA 1
ATOM 747 C C . ALA A 1 99 ? 32.066 -5.238 -46.950 1.00 80.19 99 ALA A C 1
ATOM 749 O O . ALA A 1 99 ? 32.929 -5.712 -47.688 1.00 80.19 99 ALA A O 1
ATOM 750 N N . THR A 1 100 ? 30.808 -5.053 -47.358 1.00 84.62 100 THR A N 1
ATOM 751 C CA . THR A 1 100 ? 30.349 -5.390 -48.712 1.00 84.62 100 THR A CA 1
ATOM 752 C C . THR A 1 100 ? 31.073 -4.562 -49.771 1.00 84.62 100 THR A C 1
ATOM 754 O O . THR A 1 100 ? 31.529 -5.127 -50.759 1.00 84.62 100 THR A O 1
ATOM 757 N N . GLY A 1 101 ? 31.244 -3.252 -49.562 1.00 73.44 101 GLY A N 1
ATOM 758 C CA . GLY A 1 101 ? 31.985 -2.388 -50.485 1.00 73.44 101 GLY A CA 1
ATOM 759 C C . GLY A 1 101 ? 33.457 -2.788 -50.620 1.00 73.44 101 GLY A C 1
ATOM 760 O O . GLY A 1 101 ? 33.972 -2.867 -51.732 1.00 73.44 101 GLY A O 1
ATOM 761 N N . SER A 1 102 ? 34.115 -3.121 -49.506 1.00 73.94 102 SER A N 1
ATOM 762 C CA . SER A 1 102 ? 35.512 -3.579 -49.516 1.00 73.94 102 SER A CA 1
ATOM 763 C C . SER A 1 102 ? 35.670 -4.920 -50.237 1.00 73.94 102 SER A C 1
ATOM 765 O O . SER A 1 102 ? 36.576 -5.078 -51.052 1.00 73.94 102 SER A O 1
ATOM 767 N N . LEU A 1 103 ? 34.767 -5.874 -49.985 1.00 73.94 103 LEU A N 1
ATOM 768 C CA . LEU A 1 103 ? 34.759 -7.165 -50.679 1.00 73.94 103 LEU A CA 1
ATOM 769 C C . LEU A 1 103 ? 34.470 -7.014 -52.175 1.00 73.94 103 LEU A C 1
ATOM 771 O O . LEU A 1 103 ? 35.088 -7.705 -52.977 1.00 73.94 103 LEU A O 1
ATOM 775 N N . ALA A 1 104 ? 33.571 -6.106 -52.559 1.00 76.62 104 ALA A N 1
ATOM 776 C CA . ALA A 1 104 ? 33.263 -5.847 -53.962 1.00 76.62 104 ALA A CA 1
ATOM 777 C C . ALA A 1 104 ? 34.487 -5.326 -54.730 1.00 76.62 104 ALA A C 1
ATOM 779 O O . ALA A 1 104 ? 34.754 -5.805 -55.826 1.00 76.62 104 ALA A O 1
ATOM 780 N N . ILE A 1 105 ? 35.259 -4.405 -54.140 1.00 72.81 105 ILE A N 1
ATOM 781 C CA . ILE A 1 105 ? 36.508 -3.905 -54.740 1.00 72.81 105 ILE A CA 1
ATOM 782 C C . ILE A 1 105 ? 37.550 -5.029 -54.834 1.00 72.81 105 ILE A C 1
ATOM 784 O O . ILE A 1 105 ? 38.197 -5.173 -55.864 1.00 72.81 105 ILE A O 1
ATOM 788 N N . ALA A 1 106 ? 37.691 -5.852 -53.792 1.00 71.81 106 ALA A N 1
ATOM 789 C CA . ALA A 1 106 ? 38.655 -6.955 -53.783 1.00 71.81 106 ALA A CA 1
ATOM 790 C C . ALA A 1 106 ? 38.313 -8.088 -54.771 1.00 71.81 106 ALA A C 1
ATOM 792 O O . ALA A 1 106 ? 39.209 -8.798 -55.218 1.00 71.81 106 ALA A O 1
ATOM 793 N N . ALA A 1 107 ? 37.031 -8.276 -55.095 1.00 74.00 107 ALA A N 1
ATOM 794 C CA . ALA A 1 107 ? 36.563 -9.304 -56.024 1.00 74.00 107 ALA A CA 1
ATOM 795 C C . ALA A 1 107 ? 36.582 -8.857 -57.496 1.00 74.00 107 ALA A C 1
ATOM 797 O O . ALA A 1 107 ? 36.360 -9.687 -58.380 1.00 74.00 107 ALA A O 1
ATOM 798 N N . MET A 1 108 ? 36.824 -7.571 -57.777 1.00 72.25 108 MET A N 1
ATOM 799 C CA . MET A 1 108 ? 37.011 -7.112 -59.150 1.00 72.25 108 MET A CA 1
ATOM 800 C C . MET A 1 108 ? 38.358 -7.625 -59.672 1.00 72.25 108 MET A C 1
ATOM 802 O O . MET A 1 108 ? 39.385 -7.372 -59.037 1.00 72.25 108 MET A O 1
ATOM 806 N N . PRO A 1 109 ? 38.388 -8.334 -60.816 1.00 64.00 109 PRO A N 1
ATOM 807 C CA . PRO A 1 109 ? 39.645 -8.694 -61.446 1.00 64.00 109 PRO A CA 1
ATOM 808 C C . PRO A 1 109 ? 40.372 -7.401 -61.815 1.00 64.00 109 PRO A C 1
ATOM 810 O O . PRO A 1 109 ? 39.875 -6.587 -62.592 1.00 64.00 109 PRO A O 1
ATOM 813 N N . VAL A 1 110 ? 41.539 -7.191 -61.212 1.00 63.28 110 VAL A N 1
ATOM 814 C CA . VAL A 1 110 ? 42.466 -6.159 -61.663 1.00 63.28 110 VAL A CA 1
ATOM 815 C C . VAL A 1 110 ? 43.009 -6.662 -62.992 1.00 63.28 110 VAL A C 1
ATOM 817 O O . VAL A 1 110 ? 43.740 -7.651 -63.011 1.00 63.28 110 VAL A O 1
ATOM 820 N N . ASP A 1 111 ? 42.636 -6.018 -64.098 1.00 59.50 111 ASP A N 1
ATOM 821 C CA . ASP A 1 111 ? 43.321 -6.232 -65.369 1.00 59.50 111 ASP A CA 1
ATOM 822 C C . ASP A 1 111 ? 44.780 -5.812 -65.173 1.00 59.50 111 ASP A C 1
ATOM 824 O O . ASP A 1 111 ? 45.143 -4.634 -65.204 1.00 59.50 111 ASP A O 1
ATOM 828 N N . HIS A 1 112 ? 45.632 -6.799 -64.911 1.00 55.12 112 HIS A N 1
ATOM 829 C CA . HIS A 1 112 ? 47.072 -6.655 -64.992 1.00 55.12 112 HIS A CA 1
ATOM 830 C C . HIS A 1 112 ? 47.426 -6.542 -66.475 1.00 55.12 112 HIS A C 1
ATOM 832 O O . HIS A 1 112 ? 47.889 -7.500 -67.094 1.00 55.12 112 HIS A O 1
ATOM 838 N N . HIS A 1 113 ? 47.171 -5.380 -67.077 1.00 51.38 113 HIS A N 1
ATOM 839 C CA . HIS A 1 113 ? 47.781 -5.080 -68.360 1.00 51.38 113 HIS A CA 1
ATOM 840 C C . HIS A 1 113 ? 49.301 -5.078 -68.179 1.00 51.38 113 HIS A C 1
ATOM 842 O O . HIS A 1 113 ? 49.861 -4.461 -67.273 1.00 51.38 113 HIS A O 1
ATOM 848 N N . HIS A 1 114 ? 49.905 -5.911 -69.016 1.00 51.72 114 HIS A N 1
ATOM 849 C CA . HIS A 1 114 ? 51.262 -6.424 -68.997 1.00 51.72 114 HIS A CA 1
ATOM 850 C C . HIS A 1 114 ? 52.333 -5.351 -68.710 1.00 51.72 114 HIS A C 1
ATOM 852 O O . HIS A 1 114 ? 52.257 -4.253 -69.264 1.00 51.72 114 HIS A O 1
ATOM 858 N N . PRO A 1 115 ? 53.376 -5.657 -67.914 1.00 56.06 115 PRO A N 1
ATOM 859 C CA . PRO A 1 115 ? 54.549 -4.799 -67.821 1.00 56.06 115 PRO A CA 1
ATOM 860 C C . PRO A 1 115 ? 55.269 -4.781 -69.179 1.00 56.06 115 PRO A C 1
ATOM 862 O O . PRO A 1 115 ? 55.524 -5.840 -69.752 1.00 56.06 115 PRO A O 1
ATOM 865 N N . PHE A 1 116 ? 55.574 -3.570 -69.653 1.00 55.41 116 PHE A N 1
ATOM 866 C CA . PHE A 1 116 ? 56.454 -3.244 -70.783 1.00 55.41 116 PHE A CA 1
ATOM 867 C C . PHE A 1 116 ? 56.103 -3.918 -72.122 1.00 55.41 116 PHE A C 1
ATOM 869 O O . PHE A 1 116 ? 56.762 -4.856 -72.558 1.00 55.41 116 PHE A O 1
ATOM 876 N N . GLY A 1 117 ? 55.084 -3.394 -72.804 1.00 52.50 117 GLY A N 1
ATOM 877 C CA . GLY A 1 117 ? 55.037 -3.437 -74.266 1.00 52.50 117 GLY A CA 1
ATOM 878 C C . GLY A 1 117 ? 55.655 -2.149 -74.805 1.00 52.50 117 GLY A C 1
ATOM 879 O O . GLY A 1 117 ? 55.273 -1.072 -74.351 1.00 52.50 117 GLY A O 1
ATOM 880 N N . ASP A 1 118 ? 56.586 -2.251 -75.752 1.00 55.00 118 ASP A N 1
ATOM 881 C CA . ASP A 1 118 ? 57.276 -1.138 -76.435 1.00 55.00 118 ASP A CA 1
ATOM 882 C C . ASP A 1 118 ? 56.350 -0.239 -77.293 1.00 55.00 118 ASP A C 1
ATOM 884 O O . ASP A 1 118 ? 56.790 0.462 -78.207 1.00 55.00 118 ASP A O 1
ATOM 888 N N . ASP A 1 119 ? 55.053 -0.211 -76.995 1.00 56.34 119 ASP A N 1
ATOM 889 C CA . ASP A 1 119 ? 54.080 0.651 -77.648 1.00 56.34 119 ASP A CA 1
ATOM 890 C C . ASP A 1 119 ? 54.076 2.025 -76.976 1.00 56.34 119 ASP A C 1
ATOM 892 O O . ASP A 1 119 ? 53.289 2.338 -76.080 1.00 56.34 119 ASP A O 1
ATOM 896 N N . THR A 1 120 ? 54.969 2.894 -77.440 1.00 58.59 120 THR A N 1
ATOM 897 C CA . THR A 1 120 ? 54.741 4.336 -77.310 1.00 58.59 120 THR A CA 1
ATOM 898 C C . THR A 1 120 ? 53.764 4.793 -78.396 1.00 58.59 120 THR A C 1
ATOM 900 O O . THR A 1 120 ? 53.692 4.197 -79.471 1.00 58.59 120 THR A O 1
ATOM 903 N N . ALA A 1 121 ? 53.023 5.881 -78.147 1.00 58.78 121 ALA A N 1
ATOM 904 C CA . ALA A 1 121 ? 52.007 6.452 -79.050 1.00 58.78 121 ALA A CA 1
ATOM 905 C C . ALA A 1 121 ? 52.510 6.827 -80.469 1.00 58.78 121 ALA A C 1
ATOM 907 O O . ALA A 1 121 ? 51.730 7.295 -81.295 1.00 58.78 121 ALA A O 1
ATOM 908 N N . PHE A 1 122 ? 53.799 6.625 -80.748 1.00 53.91 122 PHE A N 1
ATOM 909 C CA . PHE A 1 122 ? 54.459 6.883 -82.024 1.00 53.91 122 PHE A CA 1
ATOM 910 C C . PHE A 1 122 ? 54.815 5.612 -82.822 1.00 53.91 122 PHE A C 1
ATOM 912 O O . PHE A 1 122 ? 55.337 5.734 -83.926 1.00 53.91 122 PHE A O 1
ATOM 919 N N . GLY A 1 123 ? 54.463 4.417 -82.335 1.00 50.56 123 GLY A N 1
ATOM 920 C CA . GLY A 1 123 ? 54.607 3.156 -83.068 1.00 50.56 123 GLY A CA 1
ATOM 921 C C . GLY A 1 123 ? 55.963 2.454 -82.900 1.00 50.56 123 GLY A C 1
ATOM 922 O O . GLY A 1 123 ? 57.006 3.083 -82.736 1.00 50.56 123 GLY A O 1
ATOM 923 N N . ASN A 1 124 ? 55.898 1.119 -82.947 1.00 59.66 124 ASN A N 1
ATOM 924 C CA . ASN A 1 124 ? 56.985 0.134 -82.903 1.00 59.66 124 ASN A CA 1
ATOM 925 C C . ASN A 1 124 ? 58.159 0.492 -83.837 1.00 59.66 124 ASN A C 1
ATOM 927 O O . ASN A 1 124 ? 57.983 0.619 -85.051 1.00 59.66 124 ASN A O 1
ATOM 931 N N . VAL A 1 125 ? 59.371 0.575 -83.278 1.00 55.66 125 VAL A N 1
ATOM 932 C CA . VAL A 1 125 ? 60.611 0.696 -84.054 1.00 55.66 125 VAL A CA 1
ATOM 933 C C . VAL A 1 125 ? 61.153 -0.702 -84.346 1.00 55.66 125 VAL A C 1
ATOM 935 O O . VAL A 1 125 ? 61.972 -1.242 -83.605 1.00 55.66 125 VAL A O 1
ATOM 938 N N . SER A 1 126 ? 60.721 -1.303 -85.451 1.00 53.25 126 SER A N 1
ATOM 939 C CA . SER A 1 126 ? 61.361 -2.514 -85.957 1.00 53.25 126 SER A CA 1
ATOM 940 C C . SER A 1 126 ? 62.705 -2.116 -86.567 1.00 53.25 126 SER A C 1
ATOM 942 O O . SER A 1 126 ? 62.753 -1.632 -87.700 1.00 53.25 126 SER A O 1
ATOM 944 N N . MET A 1 127 ? 63.791 -2.284 -85.809 1.00 50.00 127 MET A N 1
ATOM 945 C CA . MET A 1 127 ? 65.159 -2.264 -86.338 1.00 50.00 127 MET A CA 1
ATOM 946 C C . MET A 1 127 ? 65.241 -3.284 -87.480 1.00 50.00 127 MET A C 1
ATOM 948 O O . MET A 1 127 ? 65.166 -4.491 -87.258 1.00 50.00 127 MET A O 1
ATOM 952 N N . ARG A 1 128 ? 65.334 -2.787 -88.715 1.00 39.31 128 ARG A N 1
ATOM 953 C CA . ARG A 1 128 ? 65.640 -3.590 -89.895 1.00 39.31 128 ARG A CA 1
ATOM 954 C C . ARG A 1 128 ? 67.141 -3.475 -90.126 1.00 39.31 128 ARG A C 1
ATOM 956 O O . ARG A 1 128 ? 67.607 -2.421 -90.545 1.00 39.31 128 ARG A O 1
ATOM 963 N N . GLU A 1 129 ? 67.867 -4.530 -89.782 1.00 44.50 129 GLU A N 1
ATOM 964 C CA . GLU A 1 129 ? 69.282 -4.678 -90.120 1.00 44.50 129 GLU A CA 1
ATOM 965 C C . GLU A 1 129 ? 69.420 -4.979 -91.621 1.00 44.50 129 GLU A C 1
ATOM 967 O O . GLU A 1 129 ? 68.800 -5.923 -92.117 1.00 44.50 129 GLU A O 1
ATOM 972 N N . GLU A 1 130 ? 70.226 -4.177 -92.318 1.00 41.38 130 GLU A N 1
ATOM 973 C CA . GLU A 1 130 ? 71.018 -4.585 -93.488 1.00 41.38 130 GLU A CA 1
ATOM 974 C C . GLU A 1 130 ? 72.448 -4.063 -93.325 1.00 41.38 130 GLU A C 1
ATOM 976 O O . GLU A 1 130 ? 72.603 -2.900 -92.880 1.00 41.38 130 GLU A O 1
#

Radius of gyration: 42.94 Å; chains: 1; bounding box: 84×45×119 Å

pLDDT: mean 82.79, std 15.51, range [38.22, 96.19]